Protein AF-A0A9D4L2M0-F1 (afdb_monomer_lite)

Sequence (107 aa):
MCSETKPEKKSVESPNETIMISQTGNSEPPFGIDVHRYSSATKLIRITAWCRRFLLRLRDEKANSKCLTSEELQEAEMLWLKHVQVKHYSSVFESIILRNRQVLLYS

pLDDT: mean 74.21, std 21.78, range [32.88, 96.12]

Secondary structure (DSSP, 8-state):
------PPP---------------SS-PPGGG--GGG-S-HHHHHHHHHHHHHHHHHTTT-----SS--HHHHHHHHHHHHHHHHHHHHHHHHHHHHHHHHHHTT--

Structure (mmCIF, N/CA/C/O backbone):
data_AF-A0A9D4L2M0-F1
#
_entry.id   AF-A0A9D4L2M0-F1
#
loop_
_atom_site.group_PDB
_atom_site.id
_atom_site.type_symbol
_atom_site.label_atom_id
_atom_site.label_alt_id
_atom_site.label_comp_id
_atom_site.label_asym_id
_atom_site.label_entity_id
_atom_site.label_seq_id
_atom_site.pdbx_PDB_ins_code
_atom_site.Cartn_x
_atom_site.Cartn_y
_atom_site.Cartn_z
_atom_site.occupancy
_atom_site.B_iso_or_equiv
_atom_site.auth_seq_id
_atom_site.auth_comp_id
_atom_site.auth_asym_id
_atom_site.auth_atom_id
_atom_site.pdbx_PDB_model_num
ATOM 1 N N . MET A 1 1 ? 52.771 -38.718 39.500 1.00 34.06 1 MET A N 1
ATOM 2 C CA . MET A 1 1 ? 52.385 -38.716 38.069 1.00 34.06 1 MET A CA 1
ATOM 3 C C . MET A 1 1 ? 50.926 -39.128 38.016 1.00 34.06 1 MET A C 1
ATOM 5 O O . MET A 1 1 ? 50.639 -40.181 38.555 1.00 34.06 1 MET A O 1
ATOM 9 N N . CYS A 1 2 ? 49.944 -38.374 37.538 1.00 32.88 2 CYS A N 1
ATOM 10 C CA . CYS A 1 2 ? 49.848 -37.127 36.770 1.00 32.88 2 CYS A CA 1
ATOM 11 C C . CYS A 1 2 ? 48.560 -36.430 37.271 1.00 32.88 2 CYS A C 1
ATOM 13 O O . CYS A 1 2 ? 47.580 -37.110 37.549 1.00 32.88 2 C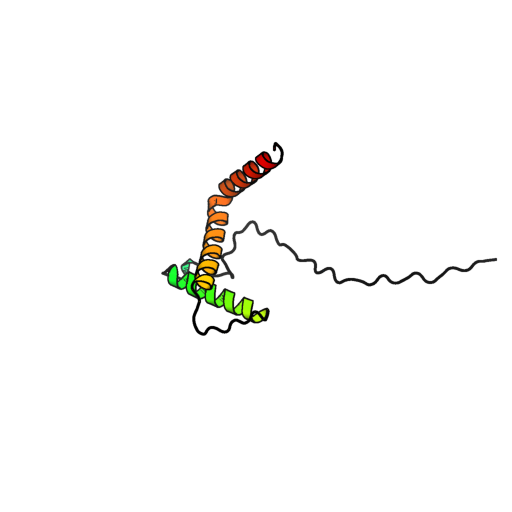YS A O 1
ATOM 15 N N . SER A 1 3 ? 48.631 -35.165 37.685 1.00 35.38 3 SER A N 1
ATOM 16 C CA . SER A 1 3 ? 48.254 -33.976 36.896 1.00 35.38 3 SER A CA 1
ATOM 17 C C . SER A 1 3 ? 46.739 -33.742 36.830 1.00 35.38 3 SER A C 1
ATOM 19 O O . SER A 1 3 ? 46.002 -34.470 36.176 1.00 35.38 3 SER A O 1
ATOM 21 N N . GLU A 1 4 ? 46.320 -32.677 37.512 1.00 38.81 4 GLU A N 1
ATOM 22 C CA . GLU A 1 4 ? 45.006 -32.035 37.456 1.00 38.81 4 GLU A CA 1
ATOM 23 C C . GLU A 1 4 ? 44.655 -31.580 36.030 1.00 38.81 4 GLU A C 1
ATOM 25 O O . GLU A 1 4 ? 45.539 -31.174 35.280 1.00 38.81 4 GLU A O 1
ATOM 30 N N . THR A 1 5 ? 43.364 -31.536 35.681 1.00 35.69 5 THR A N 1
ATOM 31 C CA . THR A 1 5 ? 42.816 -30.507 34.772 1.00 35.69 5 THR A CA 1
ATOM 32 C C . THR A 1 5 ? 41.292 -30.359 34.928 1.00 35.69 5 THR A C 1
ATOM 34 O O . THR A 1 5 ? 40.505 -31.178 34.476 1.00 35.69 5 THR A O 1
ATOM 37 N N . LYS A 1 6 ? 40.917 -29.291 35.646 1.00 37.56 6 LYS A N 1
ATOM 38 C CA . LYS A 1 6 ? 39.868 -28.281 35.386 1.00 37.56 6 LYS A CA 1
ATOM 39 C C . LYS A 1 6 ? 38.615 -28.671 34.557 1.00 37.56 6 LYS A C 1
ATOM 41 O O . LYS A 1 6 ? 38.753 -28.979 33.378 1.00 37.56 6 LYS A O 1
ATOM 46 N N . PRO A 1 7 ? 37.384 -28.471 35.080 1.00 36.00 7 PRO A N 1
ATOM 47 C CA . PRO A 1 7 ? 36.181 -28.466 34.253 1.00 36.00 7 PRO A CA 1
ATOM 48 C C . PRO A 1 7 ? 36.069 -27.144 33.475 1.00 36.00 7 PRO A C 1
ATOM 50 O O . PRO A 1 7 ? 36.103 -26.046 34.041 1.00 36.00 7 PRO A O 1
ATOM 53 N N . GLU A 1 8 ? 35.966 -27.265 32.157 1.00 36.00 8 GLU A N 1
ATOM 54 C CA . GLU A 1 8 ? 35.798 -26.166 31.213 1.00 36.00 8 GLU A CA 1
ATOM 55 C C . GLU A 1 8 ? 34.346 -25.663 31.206 1.00 36.00 8 GLU A C 1
ATOM 57 O O . GLU A 1 8 ? 33.382 -26.419 31.331 1.00 36.00 8 GLU A O 1
ATOM 62 N N . LYS A 1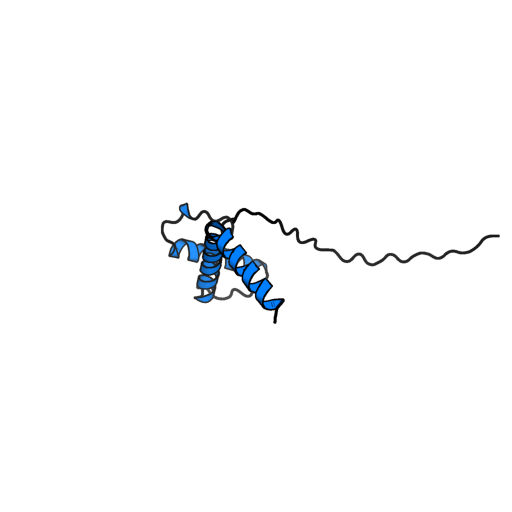 9 ? 34.203 -24.339 31.145 1.00 38.47 9 LYS A N 1
ATOM 63 C CA . LYS A 1 9 ? 32.951 -23.600 31.316 1.00 38.47 9 LYS A CA 1
ATOM 64 C C . LYS A 1 9 ? 32.033 -23.838 30.112 1.00 38.47 9 LYS A C 1
ATOM 66 O O . LYS A 1 9 ? 32.422 -23.533 28.991 1.00 38.47 9 LYS A O 1
ATOM 71 N N . LYS A 1 10 ? 30.794 -24.290 30.345 1.00 33.59 10 LYS A N 1
ATOM 72 C CA . LYS A 1 10 ? 29.716 -24.200 29.346 1.00 33.59 10 LYS A CA 1
ATOM 73 C C . LYS A 1 10 ? 29.376 -22.728 29.125 1.00 33.59 10 LYS A C 1
ATOM 75 O O . LYS A 1 10 ? 28.808 -22.075 30.000 1.00 33.59 10 LYS A O 1
ATOM 80 N N . SER A 1 11 ? 29.768 -22.222 27.965 1.00 36.38 11 SER A N 1
ATOM 81 C CA . SER A 1 11 ? 29.344 -20.942 27.415 1.00 36.38 11 SER A CA 1
ATOM 82 C C . SER A 1 11 ? 27.824 -20.930 27.295 1.00 36.38 11 SER A C 1
ATOM 84 O O . SER A 1 11 ? 27.221 -21.870 26.785 1.00 36.38 11 SER A O 1
ATOM 86 N N . VAL A 1 12 ? 27.222 -19.857 27.793 1.00 40.16 12 VAL A N 1
ATOM 87 C CA . VAL A 1 12 ? 25.806 -19.532 27.648 1.00 40.16 12 VAL A CA 1
ATOM 88 C C . VAL A 1 12 ? 25.480 -19.432 26.157 1.00 40.16 12 VAL A C 1
ATOM 90 O O . VAL A 1 12 ? 26.003 -18.569 25.456 1.00 40.16 12 VAL A O 1
ATOM 93 N N . GLU A 1 13 ? 24.643 -20.345 25.679 1.00 36.34 13 GLU A N 1
ATOM 94 C CA . GLU A 1 13 ? 24.137 -20.373 24.311 1.00 36.34 13 GLU A CA 1
ATOM 95 C C . GLU A 1 13 ? 23.034 -19.313 24.187 1.00 36.34 13 GLU A C 1
ATOM 97 O O . GLU A 1 13 ? 21.900 -19.500 24.624 1.00 36.34 13 GLU A O 1
ATOM 102 N N . SER A 1 14 ? 23.412 -18.143 23.669 1.00 38.59 14 SER A N 1
ATOM 103 C CA . SER A 1 14 ? 22.475 -17.108 23.231 1.00 38.59 14 SER A CA 1
ATOM 104 C C . SER A 1 14 ? 21.717 -17.640 22.013 1.00 38.59 14 SER A C 1
ATOM 106 O O . SER A 1 14 ? 22.379 -18.054 21.057 1.00 38.59 14 SER A O 1
ATOM 108 N N . PRO A 1 15 ? 20.372 -17.633 21.982 1.00 38.53 15 PRO A N 1
ATOM 109 C CA . PRO A 1 15 ? 19.641 -18.044 20.795 1.00 38.53 15 PRO A CA 1
ATOM 110 C C . PRO A 1 15 ? 19.957 -17.071 19.659 1.00 38.53 15 PRO A C 1
ATOM 112 O O . PRO A 1 15 ? 19.506 -15.927 19.647 1.00 38.53 15 PRO A O 1
ATOM 115 N N . ASN A 1 16 ? 20.773 -17.521 18.710 1.00 41.22 16 ASN A N 1
ATOM 116 C CA . ASN A 1 16 ? 20.897 -16.878 17.416 1.00 41.22 16 ASN A CA 1
ATOM 117 C C . ASN A 1 16 ? 19.559 -17.074 16.701 1.00 41.22 16 ASN A C 1
ATOM 119 O O . ASN A 1 16 ? 19.346 -18.096 16.043 1.00 41.22 16 ASN A O 1
ATOM 123 N N . GLU A 1 17 ? 18.648 -16.108 16.831 1.00 40.81 17 GLU A N 1
ATOM 124 C CA . GLU A 1 17 ? 17.551 -15.944 15.882 1.00 40.81 17 GLU A CA 1
ATOM 125 C C . GLU A 1 17 ? 18.176 -15.679 14.512 1.00 40.81 17 GLU A C 1
ATOM 127 O O . GLU A 1 17 ? 18.473 -14.553 14.115 1.00 40.81 17 GLU A O 1
ATOM 132 N N . THR A 1 18 ? 18.453 -16.767 13.799 1.00 39.81 18 THR A N 1
ATOM 133 C CA . THR A 1 18 ? 18.858 -16.734 12.404 1.00 39.81 18 THR A CA 1
ATOM 134 C C . THR A 1 18 ? 17.639 -16.265 11.628 1.00 39.81 18 THR A C 1
ATOM 136 O O . THR A 1 18 ? 16.793 -17.063 11.225 1.00 39.81 18 THR A O 1
ATOM 139 N N . ILE A 1 19 ? 17.507 -14.950 11.468 1.00 49.53 19 ILE A N 1
ATOM 140 C CA . ILE A 1 19 ? 16.524 -14.361 10.568 1.00 49.53 19 ILE A CA 1
ATOM 141 C C . ILE A 1 19 ? 16.940 -14.798 9.164 1.00 49.53 19 ILE A C 1
ATOM 143 O O . ILE A 1 19 ? 17.873 -14.250 8.578 1.00 49.53 19 ILE A O 1
ATOM 147 N N . MET A 1 20 ? 16.286 -15.835 8.638 1.00 35.72 20 MET A N 1
ATOM 148 C CA . MET A 1 20 ? 16.455 -16.247 7.251 1.00 35.72 20 MET A CA 1
ATOM 149 C C . MET A 1 20 ? 15.904 -15.137 6.361 1.00 35.72 20 MET A C 1
ATOM 151 O O . MET A 1 20 ? 14.704 -15.049 6.111 1.00 35.72 20 MET A O 1
ATOM 155 N N . ILE A 1 21 ? 16.787 -14.257 5.898 1.00 49.53 21 ILE A N 1
ATOM 156 C CA . ILE A 1 21 ? 16.455 -13.284 4.865 1.00 49.53 21 ILE A CA 1
ATOM 157 C C . ILE A 1 21 ? 16.434 -14.064 3.549 1.00 49.53 21 ILE A C 1
ATOM 159 O O . ILE A 1 21 ? 17.446 -14.161 2.855 1.00 49.53 21 ILE A O 1
ATOM 163 N N . SER A 1 22 ? 15.298 -14.679 3.218 1.00 46.56 22 SER A N 1
ATOM 164 C CA . SER A 1 22 ? 15.095 -15.247 1.889 1.00 46.56 22 SER A CA 1
ATOM 165 C C . SER A 1 22 ? 15.095 -14.094 0.889 1.00 46.56 22 SER A C 1
ATOM 167 O O . SER A 1 22 ? 14.120 -13.351 0.774 1.00 46.56 22 SER A O 1
ATOM 169 N N . GLN A 1 23 ? 16.211 -13.914 0.188 1.00 49.59 23 GLN A N 1
ATOM 170 C CA . GLN A 1 23 ? 16.274 -13.052 -0.984 1.00 49.59 23 GLN A CA 1
ATOM 171 C C . GLN A 1 23 ? 15.441 -13.701 -2.091 1.00 49.59 23 GLN A C 1
ATOM 173 O O . GLN A 1 23 ? 15.954 -14.430 -2.936 1.00 49.59 23 GLN A O 1
ATOM 178 N N . THR A 1 24 ? 14.132 -13.466 -2.087 1.00 44.75 24 THR A N 1
ATOM 179 C CA . THR A 1 24 ? 13.316 -13.727 -3.265 1.00 44.75 24 THR A CA 1
ATOM 180 C C . THR A 1 24 ? 13.508 -12.546 -4.206 1.00 44.75 24 THR A C 1
ATOM 182 O O . THR A 1 24 ? 12.954 -11.470 -3.994 1.00 44.75 24 THR A O 1
ATOM 185 N N . GLY A 1 25 ? 14.241 -12.760 -5.299 1.00 52.97 25 GLY A N 1
ATOM 186 C CA . GLY A 1 25 ? 14.210 -11.894 -6.488 1.00 52.97 25 GLY A CA 1
ATOM 187 C C . GLY A 1 25 ? 12.831 -11.827 -7.168 1.00 52.97 25 GLY A C 1
ATOM 188 O O . GLY A 1 25 ? 12.700 -11.284 -8.258 1.00 52.97 25 GLY A O 1
ATOM 189 N N . ASN A 1 26 ? 11.796 -12.357 -6.515 1.00 56.84 26 ASN A N 1
ATOM 190 C CA . ASN A 1 26 ? 10.405 -12.223 -6.880 1.00 56.84 26 ASN A CA 1
ATOM 191 C C . ASN A 1 26 ? 9.827 -11.130 -5.985 1.00 56.84 26 ASN A C 1
ATOM 193 O O . ASN A 1 26 ? 9.753 -11.297 -4.767 1.00 56.84 26 ASN A O 1
ATOM 197 N N . SER A 1 27 ? 9.433 -10.002 -6.576 1.00 73.50 27 SER A N 1
ATOM 198 C CA . SER A 1 27 ? 8.632 -9.000 -5.882 1.00 73.50 27 SER A CA 1
ATOM 199 C C . SER A 1 27 ? 7.289 -9.645 -5.530 1.00 73.50 27 SER A C 1
ATOM 201 O O . SER A 1 27 ? 6.358 -9.629 -6.338 1.00 73.50 27 SER A O 1
ATOM 203 N N . GLU A 1 28 ? 7.186 -10.292 -4.376 1.00 85.38 28 GLU A N 1
ATOM 204 C CA . GLU A 1 28 ? 5.907 -10.818 -3.923 1.00 85.38 28 GLU A CA 1
ATOM 205 C C . GLU A 1 28 ? 4.975 -9.652 -3.576 1.00 85.38 28 GLU A C 1
ATOM 207 O O . GLU A 1 28 ? 5.427 -8.602 -3.096 1.00 85.38 28 GLU A O 1
ATOM 212 N N . PRO A 1 29 ? 3.675 -9.769 -3.887 1.00 89.12 29 PRO A N 1
ATOM 213 C CA . PRO A 1 29 ? 2.717 -8.738 -3.537 1.00 89.12 29 PRO A CA 1
ATOM 214 C C . PRO A 1 29 ? 2.585 -8.613 -2.012 1.00 89.12 29 PRO A C 1
ATOM 216 O O . PRO A 1 29 ? 2.715 -9.616 -1.302 1.00 89.12 29 PRO A O 1
ATOM 219 N N . PRO A 1 30 ? 2.295 -7.408 -1.484 1.00 90.69 30 PRO A N 1
ATOM 220 C CA . PRO A 1 30 ? 2.094 -7.204 -0.054 1.00 90.69 30 PRO A CA 1
ATOM 221 C C . PRO A 1 30 ? 1.105 -8.220 0.531 1.00 90.69 30 PRO A C 1
ATOM 223 O O . PRO A 1 30 ? -0.038 -8.317 0.084 1.00 90.69 30 PRO A O 1
ATOM 226 N N . PHE A 1 31 ? 1.557 -8.984 1.529 1.00 91.56 31 PHE A N 1
ATOM 227 C CA . PHE A 1 31 ? 0.777 -10.023 2.218 1.00 91.56 31 PHE A CA 1
ATOM 228 C C . PHE A 1 31 ? 0.214 -11.130 1.303 1.00 91.56 31 PHE A C 1
ATOM 230 O O . PHE A 1 31 ? -0.791 -11.750 1.647 1.00 91.56 31 PHE A O 1
ATOM 237 N N . GLY A 1 32 ? 0.817 -11.364 0.130 1.00 90.75 32 GLY A N 1
ATOM 238 C CA . GLY A 1 32 ? 0.332 -12.359 -0.836 1.00 90.75 32 GLY A CA 1
ATOM 239 C C . GLY A 1 32 ? -0.983 -11.968 -1.523 1.00 90.75 32 GLY A C 1
ATOM 240 O O . GLY A 1 32 ? -1.667 -12.820 -2.088 1.00 90.75 32 GLY A O 1
ATOM 241 N N . ILE A 1 33 ? -1.377 -10.692 -1.453 1.00 91.62 33 ILE A N 1
ATOM 242 C CA . ILE A 1 33 ? -2.645 -10.215 -2.009 1.00 91.62 33 ILE A CA 1
ATOM 243 C C . ILE A 1 33 ? -2.549 -10.146 -3.537 1.00 91.62 33 ILE A C 1
ATOM 245 O O . ILE A 1 33 ? -1.725 -9.423 -4.084 1.00 91.62 33 ILE A O 1
ATOM 249 N N . ASP A 1 34 ? -3.434 -10.841 -4.246 1.00 90.75 34 ASP A N 1
ATOM 250 C CA . ASP A 1 34 ? -3.528 -10.716 -5.703 1.00 90.75 34 ASP A CA 1
ATOM 251 C C . ASP A 1 34 ? -4.252 -9.418 -6.106 1.00 90.75 34 ASP A C 1
ATOM 253 O O . ASP A 1 34 ? -5.428 -9.213 -5.787 1.00 90.75 34 ASP A O 1
ATOM 257 N N . VAL A 1 35 ? -3.541 -8.555 -6.840 1.00 90.50 35 VAL A N 1
ATOM 258 C CA . VAL A 1 35 ? -4.032 -7.266 -7.352 1.00 90.50 35 VAL A CA 1
ATOM 259 C C . VAL A 1 35 ? -5.236 -7.432 -8.283 1.00 90.50 35 VAL A C 1
ATOM 261 O O . VAL A 1 35 ? -6.150 -6.608 -8.252 1.00 90.50 35 VAL A O 1
ATOM 264 N N . HIS A 1 36 ? -5.295 -8.517 -9.064 1.00 90.31 36 HIS A N 1
ATOM 265 C CA . HIS A 1 36 ? -6.329 -8.720 -10.084 1.00 90.31 36 HIS A CA 1
ATOM 266 C C . HIS A 1 36 ? -7.702 -9.059 -9.497 1.00 90.31 36 HIS A C 1
ATOM 268 O O . HIS A 1 36 ? -8.717 -8.959 -10.187 1.00 90.31 36 HIS A O 1
ATOM 274 N N . ARG A 1 37 ? -7.768 -9.396 -8.203 1.00 91.50 37 ARG A N 1
ATOM 275 C CA . ARG A 1 37 ? -9.034 -9.651 -7.493 1.00 91.50 37 ARG A CA 1
ATOM 276 C C . ARG A 1 37 ? -9.775 -8.366 -7.113 1.00 91.50 37 ARG A C 1
ATOM 278 O O . ARG A 1 37 ? -10.893 -8.436 -6.600 1.00 91.50 37 ARG A O 1
ATOM 285 N N . TYR A 1 38 ? -9.178 -7.197 -7.354 1.00 92.62 38 TYR A N 1
ATOM 286 C CA . TYR A 1 38 ? -9.733 -5.902 -6.976 1.00 92.62 38 TYR A CA 1
ATOM 287 C C . TYR A 1 38 ? -9.893 -4.995 -8.193 1.00 92.62 38 TYR A C 1
ATOM 289 O O . TYR A 1 38 ? -8.942 -4.691 -8.898 1.00 92.62 38 TYR A O 1
ATOM 297 N N . SER A 1 39 ? -11.109 -4.488 -8.395 1.00 90.88 39 SER A N 1
ATOM 298 C CA . SER A 1 39 ? -11.439 -3.543 -9.471 1.00 90.88 39 SER A CA 1
ATOM 299 C C . SER A 1 39 ? -11.111 -2.081 -9.140 1.00 90.88 39 SER A C 1
ATOM 301 O O . SER A 1 39 ? -11.361 -1.192 -9.946 1.00 90.88 39 SER A O 1
ATOM 303 N N . SER A 1 40 ? -10.593 -1.806 -7.939 1.00 94.06 40 SER A N 1
ATOM 304 C CA . SER A 1 40 ? -10.286 -0.457 -7.462 1.00 94.06 40 SER A CA 1
ATOM 305 C C . SER A 1 40 ? -9.039 -0.465 -6.587 1.00 94.06 40 SER A C 1
ATOM 307 O O . SER A 1 40 ? -8.970 -1.211 -5.605 1.00 94.06 40 SER A O 1
ATOM 309 N N . ALA A 1 41 ? -8.102 0.435 -6.896 1.00 91.56 41 ALA A N 1
ATOM 310 C CA . ALA A 1 41 ? -6.911 0.667 -6.086 1.00 91.56 41 ALA A CA 1
ATOM 311 C C . ALA A 1 41 ? -7.281 1.059 -4.648 1.00 91.56 41 ALA A C 1
ATOM 313 O O . ALA A 1 41 ? -6.743 0.506 -3.697 1.00 91.56 41 ALA A O 1
ATOM 314 N N . THR A 1 42 ? -8.283 1.918 -4.451 1.00 94.44 42 THR A N 1
ATOM 315 C CA . THR A 1 42 ? -8.735 2.311 -3.107 1.00 94.44 42 THR A CA 1
ATOM 316 C C . THR A 1 42 ? -9.208 1.112 -2.283 1.00 94.44 42 THR A C 1
ATOM 318 O O . THR A 1 42 ? -8.949 1.042 -1.081 1.00 94.44 42 THR A O 1
ATOM 321 N N . LYS A 1 43 ? -9.893 0.148 -2.915 1.00 94.81 43 LYS A N 1
ATOM 322 C CA . LYS A 1 43 ? -10.341 -1.081 -2.242 1.00 94.81 43 LYS A CA 1
ATOM 323 C C . LYS A 1 43 ? -9.153 -1.959 -1.851 1.00 94.81 43 LYS A C 1
ATOM 325 O O . LYS A 1 43 ? -9.124 -2.455 -0.726 1.00 94.81 43 LYS A O 1
ATOM 330 N N . LEU A 1 44 ? -8.182 -2.094 -2.752 1.00 95.69 44 LEU A N 1
ATOM 331 C CA . LEU A 1 44 ? -6.931 -2.806 -2.509 1.00 95.69 44 LEU A CA 1
ATOM 332 C C . LEU A 1 44 ? -6.172 -2.209 -1.317 1.00 95.69 44 LEU A C 1
ATOM 334 O O . LEU A 1 44 ? -5.928 -2.916 -0.343 1.00 95.69 44 LEU A O 1
ATOM 338 N N . ILE A 1 45 ? -5.894 -0.900 -1.347 1.00 95.94 45 ILE A N 1
ATOM 339 C CA . ILE A 1 45 ? -5.161 -0.197 -0.284 1.00 95.94 45 ILE A CA 1
ATOM 340 C C . ILE A 1 45 ? -5.860 -0.352 1.069 1.00 95.94 45 ILE A C 1
ATOM 342 O O . ILE A 1 45 ? -5.210 -0.673 2.061 1.00 95.94 45 ILE A O 1
ATOM 346 N N . ARG A 1 46 ? -7.191 -0.202 1.122 1.00 94.75 46 ARG A N 1
ATOM 347 C CA . ARG A 1 46 ? -7.955 -0.382 2.370 1.00 94.75 46 ARG A CA 1
ATOM 348 C C . ARG A 1 46 ? -7.799 -1.781 2.955 1.00 94.75 46 ARG A C 1
ATOM 350 O O . ARG A 1 46 ? -7.636 -1.917 4.163 1.00 94.75 46 ARG A O 1
ATOM 357 N N . ILE A 1 47 ? -7.868 -2.817 2.122 1.00 94.81 47 ILE A N 1
ATOM 358 C CA . ILE A 1 47 ? -7.732 -4.203 2.585 1.00 94.81 47 ILE A CA 1
ATOM 359 C C . ILE A 1 47 ? -6.302 -4.467 3.047 1.00 94.81 47 ILE A C 1
ATOM 361 O O . ILE A 1 47 ? -6.109 -5.017 4.128 1.00 94.81 47 ILE A O 1
ATOM 365 N N . THR A 1 48 ? -5.307 -3.996 2.299 1.00 95.94 48 THR A N 1
ATOM 366 C CA . THR A 1 48 ? -3.898 -4.068 2.701 1.00 95.94 48 THR A CA 1
ATOM 367 C C . THR A 1 48 ? -3.652 -3.362 4.037 1.00 95.94 48 THR A C 1
ATOM 369 O O . THR A 1 48 ? -2.963 -3.921 4.888 1.00 95.94 48 THR A O 1
ATOM 372 N N . ALA A 1 49 ? -4.257 -2.193 4.269 1.00 94.88 49 ALA A N 1
ATOM 373 C CA . ALA A 1 49 ? -4.160 -1.474 5.539 1.00 94.88 49 ALA A CA 1
ATOM 374 C C . ALA A 1 49 ? -4.777 -2.273 6.701 1.00 94.88 49 ALA A C 1
ATOM 376 O O . ALA A 1 49 ? -4.166 -2.389 7.76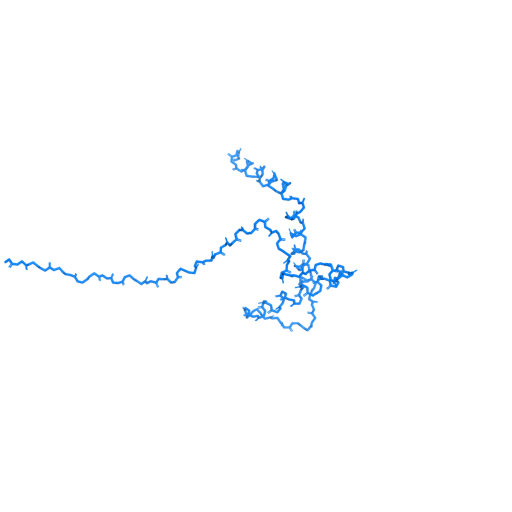2 1.00 94.88 49 ALA A O 1
ATOM 377 N N . TRP A 1 50 ? -5.935 -2.911 6.495 1.00 93.94 50 TRP A N 1
ATOM 378 C CA . TRP A 1 50 ? -6.530 -3.803 7.498 1.00 93.94 50 TRP A CA 1
ATOM 379 C C . TRP A 1 50 ? -5.663 -5.029 7.798 1.00 93.94 50 TRP A C 1
ATOM 381 O O . TRP A 1 50 ? -5.468 -5.358 8.968 1.00 93.94 50 TRP A O 1
ATOM 391 N N . CYS A 1 51 ? -5.108 -5.679 6.771 1.00 93.69 51 CYS A N 1
ATOM 392 C CA . CYS A 1 51 ? -4.176 -6.796 6.944 1.00 93.69 51 CYS A CA 1
ATOM 393 C C . CYS A 1 51 ? -2.943 -6.360 7.741 1.00 93.69 51 CYS A C 1
ATOM 395 O O . CYS A 1 51 ? -2.573 -7.004 8.722 1.00 93.69 51 CYS A O 1
ATOM 397 N N . ARG A 1 52 ? -2.345 -5.224 7.368 1.00 91.94 52 ARG A N 1
ATOM 398 C CA . ARG A 1 52 ? -1.201 -4.649 8.074 1.00 91.94 52 ARG A CA 1
ATOM 399 C C . ARG A 1 52 ? -1.525 -4.376 9.540 1.00 91.94 52 ARG A C 1
ATOM 401 O O . ARG A 1 52 ? -0.759 -4.762 10.418 1.00 91.94 52 ARG A O 1
ATOM 408 N N . ARG A 1 53 ? -2.669 -3.752 9.806 1.00 90.19 53 ARG A N 1
ATOM 409 C CA . ARG A 1 53 ? -3.133 -3.433 11.155 1.00 90.19 53 ARG A CA 1
ATOM 410 C C . ARG A 1 53 ? -3.346 -4.674 12.010 1.00 90.19 53 ARG A C 1
ATOM 412 O O . ARG A 1 53 ? -2.991 -4.681 13.185 1.00 90.19 53 ARG A O 1
ATOM 419 N N . PHE A 1 54 ? -3.915 -5.723 11.424 1.00 90.00 54 PHE A N 1
ATOM 420 C CA . PHE A 1 54 ? -4.066 -7.006 12.096 1.00 90.00 54 PHE A CA 1
ATOM 421 C C . PHE A 1 54 ? -2.702 -7.574 12.506 1.00 90.00 54 PHE A C 1
ATOM 423 O O . PHE A 1 54 ? -2.521 -7.931 13.665 1.00 90.00 54 PHE A O 1
ATOM 430 N N . LEU A 1 55 ? -1.718 -7.561 11.603 1.00 89.69 55 LEU A N 1
ATOM 431 C CA . LEU A 1 55 ? -0.357 -8.016 11.903 1.00 89.69 55 LEU A CA 1
ATOM 432 C C . LEU A 1 55 ? 0.337 -7.164 12.974 1.00 89.69 55 LEU A C 1
ATOM 434 O O . LEU A 1 55 ? 1.053 -7.711 13.806 1.00 89.69 55 LEU A O 1
ATOM 438 N N . LEU A 1 56 ? 0.125 -5.845 12.977 1.00 88.12 56 LEU A N 1
ATOM 439 C CA . LEU A 1 56 ? 0.645 -4.961 14.025 1.00 88.12 56 LEU A CA 1
ATOM 440 C C . LEU A 1 56 ? -0.000 -5.252 15.381 1.00 88.12 56 LEU A C 1
ATOM 442 O O . LEU A 1 56 ? 0.696 -5.318 16.388 1.00 88.12 56 LEU A O 1
ATOM 446 N N . ARG A 1 57 ? -1.310 -5.512 15.410 1.00 86.38 57 ARG A N 1
ATOM 447 C CA . ARG A 1 57 ? -2.010 -5.902 16.640 1.00 86.38 57 ARG A CA 1
ATOM 448 C C . ARG A 1 57 ? -1.454 -7.197 17.233 1.00 86.38 57 ARG A C 1
ATOM 450 O O . ARG A 1 57 ? -1.371 -7.304 18.447 1.00 86.38 57 ARG A O 1
ATOM 457 N N . LEU A 1 58 ? -1.056 -8.158 16.397 1.00 86.06 58 LEU A N 1
ATOM 458 C CA . LEU A 1 58 ? -0.391 -9.383 16.865 1.00 86.06 58 LEU A CA 1
ATOM 459 C C . LEU A 1 58 ? 0.984 -9.120 17.505 1.00 86.06 58 LEU A C 1
ATOM 461 O O . LEU A 1 58 ? 1.517 -10.002 18.166 1.00 86.06 58 LEU A O 1
ATOM 465 N N . ARG A 1 59 ? 1.560 -7.931 17.303 1.00 84.94 59 ARG A N 1
ATOM 466 C CA . ARG A 1 59 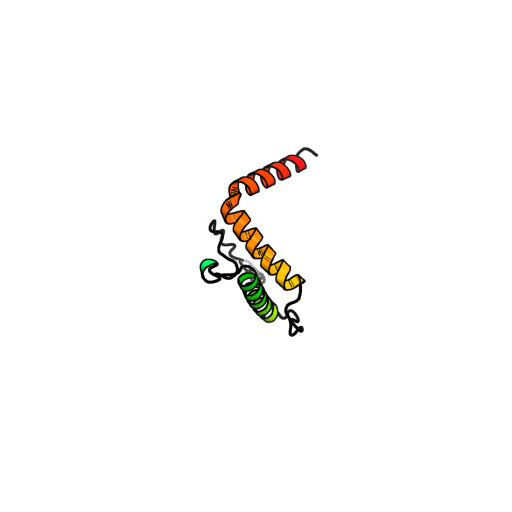? 2.845 -7.489 17.865 1.00 84.94 59 ARG A CA 1
ATOM 467 C C . ARG A 1 59 ? 2.670 -6.559 19.075 1.00 84.94 59 ARG A C 1
ATOM 469 O O . ARG A 1 59 ? 3.594 -5.825 19.397 1.00 84.94 59 ARG A O 1
ATOM 476 N N . ASP A 1 60 ? 1.488 -6.552 19.699 1.00 75.31 60 ASP A N 1
ATOM 477 C CA . ASP A 1 60 ? 1.116 -5.683 20.831 1.00 75.31 60 ASP A CA 1
ATOM 478 C C . ASP A 1 60 ? 1.202 -4.165 20.566 1.00 75.31 60 ASP A C 1
ATOM 480 O O . ASP A 1 60 ? 1.147 -3.340 21.482 1.00 75.31 60 ASP A O 1
ATOM 484 N N . GLU A 1 61 ? 1.226 -3.757 19.296 1.00 71.81 61 GLU A N 1
ATOM 485 C CA . GLU A 1 61 ? 1.014 -2.361 18.920 1.00 71.81 61 GLU A CA 1
ATOM 486 C C . GLU A 1 61 ? -0.448 -1.987 19.219 1.00 71.81 61 GLU A C 1
ATOM 488 O O . GLU A 1 61 ? -1.390 -2.627 18.732 1.00 71.81 61 GLU A O 1
ATOM 493 N N . LYS A 1 62 ? -0.662 -0.942 20.032 1.00 66.50 62 LYS A N 1
ATOM 494 C CA . LYS A 1 62 ? -1.994 -0.478 20.460 1.00 66.50 62 LYS A CA 1
ATOM 495 C C . LYS A 1 62 ? -2.814 0.068 19.283 1.00 66.50 62 LYS A C 1
ATOM 497 O O . LYS A 1 62 ? -2.954 1.273 19.088 1.00 66.50 62 LYS A O 1
ATOM 502 N N . ALA A 1 63 ? -3.438 -0.821 18.520 1.00 63.66 63 ALA A N 1
ATOM 503 C CA . ALA A 1 63 ? -4.363 -0.474 17.448 1.00 63.66 63 ALA A CA 1
ATOM 504 C C . ALA A 1 63 ? -5.760 -0.144 18.016 1.00 63.66 63 ALA A C 1
ATOM 506 O O . ALA A 1 63 ? -6.677 -0.964 17.936 1.00 63.66 63 ALA A O 1
ATOM 507 N N . ASN A 1 64 ? -5.918 1.056 18.586 1.00 62.12 64 ASN A N 1
ATOM 508 C CA . ASN A 1 64 ? -7.116 1.447 19.351 1.00 62.12 64 ASN A CA 1
ATOM 509 C C . ASN A 1 64 ? -8.197 2.208 18.559 1.00 62.12 64 ASN A C 1
ATOM 511 O O . ASN A 1 64 ? -9.280 2.453 19.086 1.00 62.12 64 ASN A O 1
ATOM 515 N N . SER A 1 65 ? -7.948 2.597 17.304 1.00 73.06 65 SER A N 1
ATOM 516 C CA . SER A 1 65 ? -8.952 3.332 16.515 1.00 73.06 65 SER A CA 1
ATOM 517 C C . SER A 1 65 ? -9.929 2.391 15.798 1.00 73.06 65 SER A C 1
ATOM 519 O O . SER A 1 65 ? -9.520 1.400 15.206 1.00 73.06 65 SER A O 1
ATOM 521 N N . LYS A 1 66 ? -11.227 2.700 15.785 1.00 79.12 66 LYS A N 1
ATOM 522 C CA . LYS A 1 66 ? -12.227 1.912 15.037 1.00 79.12 66 LYS A CA 1
ATOM 523 C C . LYS A 1 66 ? -12.132 2.123 13.517 1.00 79.12 66 LYS A C 1
ATOM 525 O O . LYS A 1 66 ? -12.563 1.268 12.749 1.00 79.12 66 LYS A O 1
ATOM 530 N N . CYS A 1 67 ? -11.552 3.244 13.093 1.00 87.00 67 CYS A N 1
ATOM 531 C CA . CYS A 1 67 ? -11.378 3.615 11.691 1.00 87.00 67 CYS A CA 1
ATOM 532 C C . CYS A 1 67 ? -9.920 3.431 11.259 1.00 87.00 67 CYS A C 1
ATOM 534 O O . CYS A 1 67 ? -9.018 3.459 12.101 1.00 87.00 67 CYS A O 1
ATOM 536 N N . LEU A 1 68 ? -9.701 3.245 9.954 1.00 87.75 68 LEU A N 1
ATOM 537 C CA . LEU A 1 68 ? -8.367 3.361 9.367 1.00 87.75 68 LEU A CA 1
ATOM 538 C C . LEU A 1 68 ? -7.934 4.827 9.394 1.00 87.75 68 LEU A C 1
ATOM 540 O O . LEU A 1 68 ? -8.716 5.701 9.006 1.00 87.75 68 LEU A O 1
ATOM 544 N N . THR A 1 69 ? -6.716 5.092 9.854 1.00 91.62 69 THR A N 1
ATOM 545 C CA . THR A 1 69 ? -6.131 6.435 9.792 1.00 91.62 69 THR A CA 1
ATOM 546 C C . THR A 1 69 ? -5.600 6.723 8.385 1.00 91.62 69 THR A C 1
ATOM 548 O O . THR A 1 69 ? -5.373 5.815 7.583 1.00 91.62 69 THR A O 1
ATOM 551 N N . SER A 1 70 ? -5.402 8.006 8.064 1.00 92.81 70 SER A N 1
ATOM 552 C CA . SER A 1 70 ? -4.762 8.396 6.798 1.00 92.81 70 SER A CA 1
ATOM 553 C C . SER A 1 70 ? -3.346 7.826 6.682 1.00 92.81 70 SER A C 1
ATOM 555 O O . SER A 1 70 ? -2.919 7.460 5.594 1.00 92.81 70 SER A O 1
ATOM 557 N N . GLU A 1 71 ? -2.644 7.722 7.808 1.00 92.12 71 GLU A N 1
ATOM 558 C CA . GLU A 1 71 ? -1.285 7.192 7.887 1.00 92.12 71 GLU A CA 1
ATOM 559 C C . GLU A 1 71 ? -1.253 5.693 7.563 1.00 92.12 71 GLU A C 1
ATOM 561 O O . GLU A 1 71 ? -0.486 5.270 6.705 1.00 92.12 71 GLU A O 1
ATOM 566 N N . GLU A 1 72 ? -2.178 4.898 8.118 1.00 92.56 72 GLU A N 1
ATOM 567 C CA . GLU A 1 72 ? -2.305 3.468 7.791 1.00 92.56 72 GLU A CA 1
ATOM 568 C C . GLU A 1 72 ? -2.592 3.237 6.294 1.00 92.56 72 GLU A C 1
ATOM 570 O O . GLU A 1 72 ? -2.096 2.275 5.699 1.00 92.56 72 GLU A O 1
ATOM 575 N N . LEU A 1 73 ? -3.387 4.113 5.669 1.00 95.19 73 LEU A N 1
ATOM 576 C CA . LEU A 1 73 ? -3.657 4.056 4.230 1.00 95.19 73 LEU A CA 1
ATOM 577 C C . LEU A 1 73 ? -2.421 4.420 3.404 1.00 95.19 73 LEU A C 1
ATOM 579 O O . LEU A 1 73 ? -2.129 3.731 2.427 1.00 95.19 73 LEU A O 1
ATOM 583 N N . GLN A 1 74 ? -1.694 5.462 3.804 1.00 96.12 74 GLN A N 1
ATOM 584 C CA . GLN A 1 74 ? -0.479 5.897 3.121 1.00 96.12 74 GLN A CA 1
ATOM 585 C C . GLN A 1 74 ? 0.627 4.841 3.223 1.00 96.12 74 GLN A C 1
ATOM 587 O O . GLN A 1 74 ? 1.288 4.535 2.234 1.00 96.12 74 GLN A O 1
ATOM 592 N N . GLU A 1 75 ? 0.797 4.212 4.384 1.00 94.62 75 GLU A N 1
ATOM 593 C CA . GLU A 1 75 ? 1.726 3.093 4.544 1.00 94.62 75 GLU A CA 1
ATOM 594 C C . GLU A 1 75 ? 1.351 1.907 3.649 1.00 94.62 75 GLU A C 1
ATOM 596 O O . GLU A 1 75 ? 2.217 1.307 3.009 1.00 94.62 75 GLU A O 1
ATOM 601 N N . ALA A 1 76 ? 0.060 1.572 3.573 1.00 95.00 76 ALA A N 1
ATOM 602 C CA . ALA A 1 76 ? -0.416 0.515 2.690 1.00 95.00 76 ALA A CA 1
ATOM 603 C C . ALA A 1 76 ? -0.165 0.849 1.212 1.00 95.00 76 ALA A C 1
ATOM 605 O O . ALA A 1 76 ? 0.262 -0.023 0.456 1.00 95.00 76 ALA A O 1
ATOM 606 N N . GLU A 1 77 ? -0.370 2.099 0.800 1.00 96.00 77 GLU A N 1
ATOM 607 C CA . GLU A 1 77 ? -0.034 2.577 -0.543 1.00 96.00 77 GLU A CA 1
ATOM 608 C C . GLU A 1 77 ? 1.465 2.461 -0.835 1.00 96.00 77 GLU A C 1
ATOM 610 O O . GLU A 1 77 ? 1.852 1.926 -1.875 1.00 96.00 77 GLU A O 1
ATOM 615 N N . MET A 1 78 ? 2.315 2.861 0.110 1.00 95.56 78 MET A N 1
ATOM 616 C CA . MET A 1 78 ? 3.768 2.760 -0.022 1.00 95.56 78 MET A CA 1
ATOM 617 C C . MET A 1 78 ? 4.250 1.318 -0.208 1.00 95.56 78 MET A C 1
ATOM 619 O O . MET A 1 78 ? 5.187 1.085 -0.976 1.00 95.56 78 MET A O 1
ATOM 623 N N . LEU A 1 79 ? 3.609 0.336 0.436 1.00 94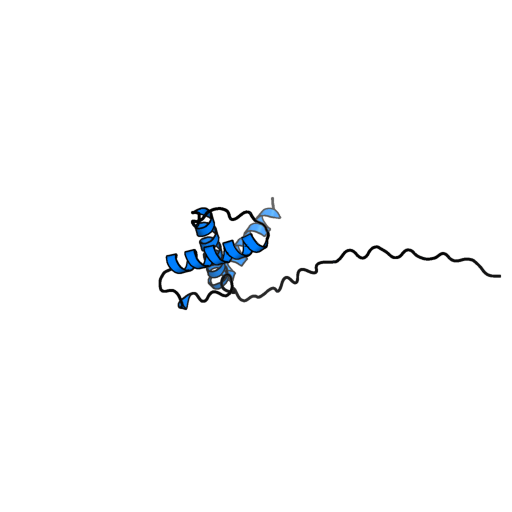.31 79 LEU A N 1
ATOM 624 C CA . LEU A 1 79 ? 3.921 -1.082 0.215 1.00 94.31 79 LEU A CA 1
ATOM 625 C C . LEU A 1 79 ? 3.679 -1.494 -1.242 1.00 94.31 79 LEU A C 1
ATOM 627 O O . LEU A 1 79 ? 4.519 -2.167 -1.844 1.00 94.31 79 LEU A O 1
ATOM 631 N N . TRP A 1 80 ? 2.557 -1.066 -1.819 1.00 94.81 80 TRP A N 1
ATOM 632 C CA . TRP A 1 80 ? 2.231 -1.340 -3.218 1.00 94.81 80 TRP A CA 1
ATOM 633 C C . TRP A 1 80 ? 3.132 -0.584 -4.183 1.00 94.81 80 TRP A C 1
ATOM 635 O O . TRP A 1 80 ? 3.603 -1.170 -5.157 1.00 94.81 80 TRP A O 1
ATOM 645 N N . LEU A 1 81 ? 3.429 0.682 -3.895 1.00 93.44 81 LEU A N 1
ATOM 646 C CA . LEU A 1 81 ? 4.340 1.477 -4.705 1.00 93.44 81 LEU A CA 1
ATOM 647 C C . LEU A 1 81 ? 5.727 0.833 -4.750 1.00 93.44 81 LEU A C 1
ATOM 649 O O . LEU A 1 81 ? 6.269 0.625 -5.834 1.00 93.44 81 LEU A O 1
ATOM 653 N N . LYS A 1 82 ? 6.261 0.429 -3.592 1.00 90.31 82 LYS A N 1
ATOM 654 C CA . LYS A 1 82 ? 7.541 -0.280 -3.502 1.00 90.31 82 LYS A CA 1
ATOM 655 C C . LYS A 1 82 ? 7.506 -1.602 -4.268 1.00 90.31 82 LYS A C 1
ATOM 657 O O . LYS A 1 82 ? 8.452 -1.909 -4.988 1.00 90.31 82 LYS A O 1
ATOM 662 N N . HIS A 1 83 ? 6.419 -2.366 -4.153 1.00 90.81 83 HIS A N 1
ATOM 663 C CA . HIS A 1 83 ? 6.247 -3.604 -4.912 1.00 90.81 83 HIS A CA 1
ATOM 664 C C . HIS A 1 83 ? 6.306 -3.352 -6.426 1.00 90.81 83 HIS A C 1
ATOM 666 O O . HIS A 1 83 ? 7.083 -4.002 -7.120 1.00 90.81 83 HIS A O 1
ATOM 672 N N . VAL A 1 84 ? 5.543 -2.381 -6.939 1.00 90.75 84 VAL A N 1
ATOM 673 C CA . VAL A 1 84 ? 5.525 -2.030 -8.371 1.00 90.75 84 VAL A CA 1
ATOM 674 C C . VAL A 1 84 ? 6.888 -1.510 -8.833 1.00 90.75 84 VAL A C 1
ATOM 676 O O . VAL A 1 84 ? 7.360 -1.901 -9.901 1.00 90.75 84 VAL A O 1
ATOM 679 N N . GLN A 1 85 ? 7.541 -0.672 -8.024 1.00 88.75 85 GLN A N 1
ATOM 680 C CA . GLN A 1 85 ? 8.879 -0.149 -8.301 1.00 88.75 85 GLN A CA 1
ATOM 681 C C . GLN A 1 85 ? 9.904 -1.271 -8.454 1.00 88.75 85 GLN A C 1
ATOM 683 O O . GLN A 1 85 ? 10.598 -1.327 -9.464 1.00 88.75 85 GLN A O 1
ATOM 688 N N . VAL A 1 86 ? 9.962 -2.202 -7.502 1.00 86.25 86 VAL A N 1
ATOM 689 C CA . VAL A 1 86 ? 10.886 -3.343 -7.574 1.00 86.25 86 VAL A CA 1
ATOM 690 C C . VAL A 1 86 ? 10.529 -4.262 -8.743 1.00 86.25 86 VAL A C 1
ATOM 692 O O . VAL A 1 86 ? 11.419 -4.713 -9.457 1.00 86.25 86 VAL A O 1
ATOM 695 N N . LYS A 1 87 ? 9.237 -4.505 -8.983 1.00 87.56 87 LYS A N 1
ATOM 696 C CA . LYS A 1 87 ? 8.768 -5.406 -10.041 1.00 87.56 87 LYS A CA 1
ATOM 697 C C . LYS A 1 87 ? 9.104 -4.918 -11.450 1.00 87.56 87 LYS A C 1
ATOM 699 O O . LYS A 1 87 ? 9.466 -5.723 -12.302 1.00 87.56 87 LYS A O 1
ATOM 704 N N . HIS A 1 88 ? 8.942 -3.622 -11.708 1.00 87.69 88 HIS A N 1
ATOM 705 C CA . HIS A 1 88 ? 9.020 -3.061 -13.062 1.00 87.69 88 HIS A CA 1
ATOM 706 C C . HIS A 1 88 ? 10.260 -2.199 -13.313 1.00 87.69 88 HIS A C 1
ATOM 708 O O . HIS A 1 88 ? 10.640 -2.007 -14.464 1.00 87.69 88 HIS A O 1
ATOM 714 N N . TYR A 1 89 ? 10.894 -1.689 -12.258 1.00 86.31 89 TYR A N 1
ATOM 715 C CA . TYR A 1 89 ? 11.979 -0.711 -12.345 1.00 86.31 89 TYR A CA 1
ATOM 716 C C . TYR A 1 89 ? 13.212 -1.131 -11.539 1.00 86.31 89 TYR A C 1
ATOM 718 O O . TYR A 1 89 ? 14.010 -0.276 -11.154 1.00 86.31 89 TYR A O 1
ATOM 726 N N . SER A 1 90 ? 13.398 -2.433 -11.298 1.00 82.69 90 SER A N 1
ATOM 727 C CA . SER A 1 90 ? 14.558 -2.965 -10.569 1.00 82.69 90 SER A CA 1
ATOM 728 C C . SER A 1 90 ? 15.883 -2.450 -11.133 1.00 82.69 90 SER A C 1
ATOM 730 O O . SER A 1 90 ? 16.698 -1.929 -10.383 1.00 82.69 90 SER A O 1
ATOM 732 N N . SER A 1 91 ? 16.073 -2.484 -12.454 1.00 83.94 91 SER A N 1
ATOM 733 C CA . SER A 1 91 ? 17.299 -2.002 -13.109 1.00 83.94 91 SER A CA 1
ATOM 734 C C . SER A 1 91 ? 17.565 -0.510 -12.881 1.00 83.94 91 SER A C 1
ATOM 736 O O . SER A 1 91 ? 18.700 -0.108 -12.626 1.00 83.94 91 SER A O 1
ATOM 738 N N . VAL A 1 92 ? 16.518 0.319 -12.932 1.00 84.81 92 VAL A N 1
ATOM 739 C CA . VAL A 1 92 ? 16.610 1.759 -12.660 1.00 84.81 92 VAL A CA 1
ATOM 740 C C . VAL A 1 92 ? 16.966 1.985 -11.194 1.00 84.81 92 VAL A C 1
ATOM 742 O O . VAL A 1 92 ? 17.854 2.783 -10.898 1.00 84.81 92 VAL A O 1
ATOM 745 N N . PHE A 1 93 ? 16.333 1.248 -10.283 1.00 80.69 93 PHE A N 1
ATOM 746 C CA . PHE A 1 93 ? 16.603 1.331 -8.852 1.00 80.69 93 PHE A CA 1
ATOM 747 C C . PHE A 1 93 ? 18.055 0.948 -8.522 1.00 80.69 93 PHE A C 1
ATOM 749 O O . PHE A 1 93 ? 18.745 1.711 -7.845 1.00 80.69 93 PHE A O 1
ATOM 756 N N . GLU A 1 94 ? 18.558 -0.152 -9.090 1.00 81.75 94 GLU A N 1
ATOM 757 C CA . GLU A 1 94 ? 19.965 -0.561 -8.971 1.00 81.75 94 GLU A CA 1
ATOM 758 C C . GLU A 1 94 ? 20.912 0.515 -9.518 1.00 81.75 94 GLU A C 1
ATOM 760 O O . GLU A 1 94 ? 21.885 0.887 -8.860 1.00 81.75 94 GLU A O 1
ATOM 765 N N . SER A 1 95 ? 20.601 1.097 -10.682 1.00 83.44 95 SER A N 1
ATOM 766 C CA . SER A 1 95 ? 21.431 2.158 -11.270 1.00 83.44 95 SER A CA 1
ATOM 767 C C . SER A 1 95 ? 21.518 3.409 -10.383 1.00 83.44 95 SER A C 1
ATOM 769 O O . SER A 1 95 ? 22.587 4.014 -10.262 1.00 83.44 95 SER A O 1
ATOM 771 N N . ILE A 1 96 ? 20.421 3.773 -9.709 1.00 83.00 96 ILE A N 1
ATOM 772 C CA . ILE A 1 96 ? 20.369 4.912 -8.785 1.00 83.00 96 ILE A CA 1
ATOM 773 C C . ILE A 1 96 ? 21.167 4.604 -7.512 1.00 83.00 96 ILE A C 1
ATOM 775 O O . ILE A 1 96 ? 21.953 5.443 -7.068 1.00 83.00 96 ILE A O 1
ATOM 779 N N . ILE A 1 97 ? 21.018 3.404 -6.940 1.00 79.94 97 ILE A N 1
ATOM 780 C CA . ILE A 1 97 ? 21.762 2.986 -5.739 1.00 79.94 97 ILE A CA 1
ATOM 781 C C . ILE A 1 97 ? 23.267 2.977 -6.007 1.00 79.94 97 ILE A C 1
ATOM 783 O O . ILE A 1 97 ? 24.038 3.513 -5.207 1.00 79.94 97 ILE A O 1
ATOM 787 N N . LEU A 1 98 ? 23.690 2.383 -7.125 1.00 77.94 98 LEU A N 1
ATOM 788 C CA . LEU A 1 98 ? 25.101 2.309 -7.503 1.00 77.94 98 LEU A CA 1
ATOM 789 C C . LEU A 1 98 ? 25.700 3.705 -7.688 1.00 77.94 98 LEU A C 1
ATOM 791 O O . LEU A 1 98 ? 26.793 3.970 -7.189 1.00 77.94 98 LEU A O 1
ATOM 795 N N . ARG A 1 99 ? 24.960 4.622 -8.322 1.00 75.19 99 ARG A N 1
ATOM 796 C CA . ARG A 1 99 ? 25.375 6.023 -8.459 1.00 75.19 99 ARG A CA 1
ATOM 797 C C . ARG A 1 99 ? 25.520 6.710 -7.100 1.00 75.19 99 ARG A C 1
ATOM 799 O O . ARG A 1 99 ? 26.547 7.329 -6.845 1.00 75.19 99 ARG A O 1
ATOM 806 N N . ASN A 1 100 ? 24.539 6.563 -6.211 1.00 73.19 100 ASN A N 1
ATOM 807 C CA . ASN A 1 100 ? 24.573 7.187 -4.884 1.00 73.19 100 ASN A CA 1
ATOM 808 C C . ASN A 1 100 ? 25.717 6.644 -4.010 1.00 73.19 100 ASN A C 1
ATOM 810 O O . ASN A 1 100 ? 26.314 7.398 -3.246 1.00 73.19 100 ASN A O 1
ATOM 814 N N . ARG A 1 101 ? 26.071 5.359 -4.152 1.00 66.50 101 ARG A N 1
ATOM 815 C CA . ARG A 1 101 ? 27.235 4.761 -3.476 1.00 66.50 101 ARG A CA 1
ATOM 816 C C . ARG A 1 101 ? 28.568 5.299 -3.985 1.00 66.50 101 ARG A C 1
ATOM 818 O O . ARG A 1 101 ? 29.479 5.464 -3.184 1.00 66.50 101 ARG A O 1
ATOM 825 N N . GLN A 1 102 ? 28.687 5.580 -5.283 1.00 61.28 102 GLN A N 1
ATOM 826 C CA . GLN A 1 102 ? 29.906 6.182 -5.829 1.00 61.28 102 GLN A CA 1
ATOM 827 C C . GLN A 1 102 ? 30.104 7.612 -5.315 1.00 61.28 102 GLN A C 1
ATOM 829 O O . GLN A 1 102 ? 31.222 7.972 -4.977 1.00 61.28 102 GLN A O 1
ATOM 834 N N . VAL A 1 103 ? 29.035 8.401 -5.165 1.00 60.16 103 VAL A N 1
ATOM 835 C CA . VAL A 1 103 ? 29.139 9.784 -4.659 1.00 60.16 103 VAL A CA 1
ATOM 836 C C . VAL A 1 103 ? 29.725 9.843 -3.239 1.00 60.16 103 VAL A C 1
ATOM 838 O O . VAL A 1 103 ? 30.517 10.734 -2.967 1.00 60.16 103 VAL A O 1
ATOM 841 N N . LEU A 1 104 ? 29.415 8.871 -2.371 1.00 57.72 104 LEU A N 1
ATOM 842 C CA . LEU A 1 104 ? 29.9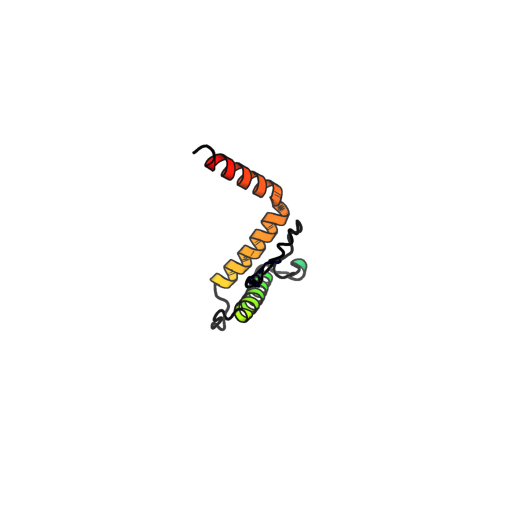22 8.817 -0.989 1.00 57.72 104 LEU A CA 1
ATOM 843 C C . LEU A 1 104 ? 31.375 8.329 -0.857 1.00 57.72 104 LEU A C 1
ATOM 845 O O . LEU A 1 104 ? 31.959 8.455 0.213 1.00 57.72 104 LEU A O 1
ATOM 849 N N . LEU A 1 105 ? 31.951 7.734 -1.905 1.00 54.03 105 LEU A N 1
ATOM 850 C CA . LEU A 1 105 ? 33.343 7.260 -1.896 1.00 54.03 105 LEU A CA 1
ATOM 851 C C . LEU A 1 105 ? 34.331 8.301 -2.448 1.00 54.03 105 LEU A C 1
ATOM 853 O O . LEU A 1 105 ? 35.538 8.101 -2.349 1.00 54.03 105 LEU A O 1
ATOM 857 N N . TYR A 1 106 ? 33.826 9.399 -3.017 1.00 49.94 106 TYR A N 1
ATOM 858 C CA . TYR A 1 106 ? 34.619 10.479 -3.619 1.00 49.94 106 TYR A CA 1
ATOM 859 C C . TYR A 1 106 ? 34.394 11.849 -2.949 1.00 49.94 106 TYR A C 1
ATOM 861 O O . TYR A 1 106 ? 34.794 12.873 -3.505 1.00 49.94 106 TYR A O 1
ATOM 869 N N . SER A 1 107 ? 33.768 11.869 -1.771 1.00 48.12 107 SER A N 1
ATOM 870 C CA . SER A 1 107 ? 33.514 13.050 -0.931 1.00 48.12 107 SER A CA 1
ATOM 871 C C . SER A 1 107 ? 34.173 12.888 0.429 1.00 48.12 107 SER A C 1
ATOM 873 O O . SER A 1 107 ? 34.814 13.854 0.890 1.00 48.12 107 SER A O 1
#

Radius of gyration: 23.62 Å; chains: 1; bounding box: 65×52×51 Å

Foldseek 3Di:
DDDDDDDDDDDDDDPPPPPPPPPDLQLQAQVNDDPVVDPDPQVQLVVSLVVVLVVVVVVVDPPPDPDRDPVSSVVSVVSRVVSCCSNPPVVVVVVVVVVVVVVVVVD

Organism: Dreissena polymorpha (NCBI:txid45954)